Protein AF-A0A0B1S7X7-F1 (afdb_monomer_lite)

Foldseek 3Di:
DQDPAAEDAPALPADDLVRLLVVLQVQLPDPRRPAHAYECANHADVPNLVSLLVRLLSHAYQYYAHHHNLCALSLQSNLVSLLNRQNHAAYHPAHNNHVVLVPDPDPVSVVSLLVSLVSNLSCQA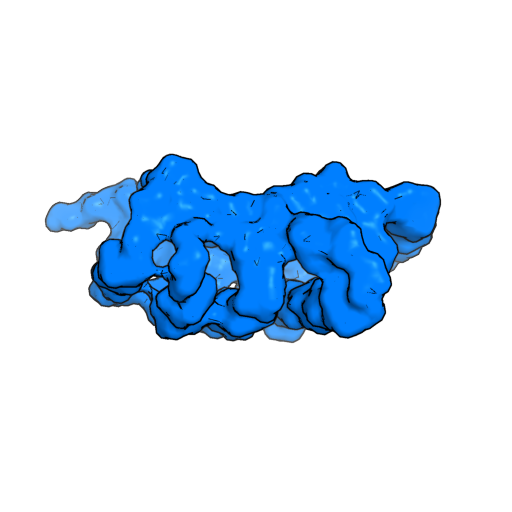DPHQHAHYEHERHLQAPSCLVVLQCLLRRDRHNYYHHHNNNPPPVVVVSNVVSVVSPD

Radius of gyration: 16.45 Å; chains: 1; bounding box: 55×32×44 Å

Secondary structure (DSSP, 8-state):
------EEE-TT--B-HHHHHHHHHHHHH-SSS-SEEEE-TT-B-TTHHHHHHHHHTT--EEEEE-TT---GGGHHHHHHHHTT-TT--EEE--GGGGHHHHH---HHHHHHHHHHHHHHHHTTSSS----EEE-TT---GGGGHHHHHHGGG-SS--EEE-TTS--HHHHHHHHHHHTTT--

Structure (mmCIF, N/CA/C/O backbone):
data_AF-A0A0B1S7X7-F1
#
_entry.id   AF-A0A0B1S7X7-F1
#
loop_
_atom_site.group_PDB
_atom_site.id
_atom_site.type_symbol
_atom_site.label_atom_id
_atom_site.label_alt_id
_atom_site.label_comp_id
_atom_site.label_asym_id
_atom_site.label_entity_id
_atom_site.label_seq_id
_atom_site.pdbx_PDB_ins_code
_atom_site.Cartn_x
_atom_site.Cartn_y
_atom_site.Cartn_z
_atom_site.occupancy
_atom_site.B_iso_or_equiv
_atom_site.auth_seq_id
_atom_site.auth_comp_id
_atom_site.auth_asym_id
_atom_site.auth_atom_id
_atom_site.pdbx_PDB_model_num
ATOM 1 N N . MET A 1 1 ? -32.849 6.728 -4.235 1.00 45.19 1 MET A N 1
ATOM 2 C CA . MET A 1 1 ? -32.485 5.307 -4.417 1.00 45.19 1 MET A CA 1
ATOM 3 C C . MET A 1 1 ? -31.090 5.124 -3.851 1.00 45.19 1 MET A C 1
ATOM 5 O O . MET A 1 1 ? -30.172 5.747 -4.366 1.00 45.19 1 MET A O 1
ATOM 9 N N . ALA A 1 2 ? -30.947 4.381 -2.753 1.00 51.34 2 ALA A N 1
ATOM 10 C CA . ALA A 1 2 ? -29.638 4.099 -2.174 1.00 51.34 2 ALA A CA 1
ATOM 11 C C . ALA A 1 2 ? -28.974 2.994 -3.001 1.00 51.34 2 ALA A C 1
ATOM 13 O O . ALA A 1 2 ? -29.519 1.899 -3.138 1.00 51.34 2 ALA A O 1
ATOM 14 N N . VAL A 1 3 ? -27.835 3.306 -3.606 1.00 62.00 3 VAL A N 1
ATOM 15 C CA . VAL A 1 3 ? -27.031 2.323 -4.327 1.00 62.00 3 VAL A CA 1
ATOM 16 C C . VAL A 1 3 ? -26.312 1.491 -3.263 1.00 62.00 3 VAL A C 1
ATOM 18 O O . VAL A 1 3 ? -25.427 2.004 -2.591 1.00 62.00 3 VAL A O 1
ATOM 21 N N . ASN A 1 4 ? -26.700 0.225 -3.078 1.00 71.06 4 ASN A N 1
ATOM 22 C CA . ASN A 1 4 ? -26.112 -0.681 -2.075 1.00 71.06 4 ASN A CA 1
ATOM 23 C C . ASN A 1 4 ? -24.763 -1.276 -2.533 1.00 71.06 4 ASN A C 1
ATOM 25 O O . ASN A 1 4 ? -24.462 -2.447 -2.307 1.00 71.06 4 ASN A O 1
ATOM 29 N N . LEU A 1 5 ? -23.982 -0.492 -3.273 1.00 75.94 5 LEU A N 1
ATOM 30 C CA . LEU A 1 5 ? -22.708 -0.919 -3.831 1.00 75.94 5 LEU A CA 1
ATOM 31 C C . LEU A 1 5 ? -21.647 -0.810 -2.733 1.00 75.94 5 LEU A C 1
ATOM 33 O O . LEU A 1 5 ? -21.226 0.282 -2.364 1.00 75.94 5 LEU A O 1
ATOM 37 N N . SER A 1 6 ? -21.237 -1.953 -2.198 1.00 84.88 6 SER A N 1
ATOM 38 C CA . SER A 1 6 ? -20.251 -2.038 -1.118 1.00 84.88 6 SER A CA 1
ATOM 39 C C . SER A 1 6 ? -18.854 -2.399 -1.614 1.00 84.88 6 SER A C 1
ATOM 41 O O . SER A 1 6 ? -17.885 -2.171 -0.898 1.00 84.88 6 SER A O 1
ATOM 43 N N . HIS A 1 7 ? -18.727 -2.942 -2.825 1.00 89.50 7 HIS A N 1
ATOM 44 C CA . HIS A 1 7 ? -17.465 -3.424 -3.372 1.00 89.50 7 HIS A CA 1
ATOM 45 C C . HIS A 1 7 ? -17.288 -2.977 -4.822 1.00 89.50 7 HIS A C 1
ATOM 47 O O . HIS A 1 7 ? -18.187 -3.144 -5.646 1.00 89.50 7 HIS A O 1
ATOM 53 N N . ILE A 1 8 ? -16.122 -2.408 -5.116 1.00 91.19 8 ILE A N 1
ATOM 54 C CA . ILE A 1 8 ? -15.727 -1.930 -6.436 1.00 91.19 8 ILE A CA 1
ATOM 55 C C . ILE A 1 8 ? -14.343 -2.501 -6.722 1.00 91.19 8 ILE A C 1
ATOM 57 O O . ILE A 1 8 ? -13.388 -2.167 -6.021 1.00 91.19 8 ILE A O 1
ATOM 61 N N . SER A 1 9 ? -14.235 -3.347 -7.743 1.00 92.25 9 SER A N 1
ATOM 62 C CA . SER A 1 9 ? -12.957 -3.910 -8.173 1.00 92.25 9 SER A CA 1
ATOM 63 C C . SER A 1 9 ? -12.654 -3.511 -9.609 1.00 92.25 9 SER A C 1
ATOM 65 O O . SER A 1 9 ? -13.477 -3.681 -10.507 1.00 92.25 9 SER A O 1
ATOM 67 N N . PHE A 1 10 ? -11.452 -2.983 -9.790 1.00 91.75 10 PHE A N 1
ATOM 68 C CA . PHE A 1 10 ? -10.784 -2.742 -11.060 1.00 91.75 10 PHE A CA 1
ATOM 69 C C . PHE A 1 10 ? -9.571 -3.664 -11.210 1.00 91.75 10 PHE A C 1
ATOM 71 O O . PHE A 1 10 ? -8.714 -3.390 -12.041 1.00 91.75 10 PHE A O 1
ATOM 78 N N . ALA A 1 11 ? -9.462 -4.731 -10.411 1.00 90.88 11 ALA A N 1
ATOM 79 C CA . ALA A 1 11 ? -8.283 -5.588 -10.412 1.00 90.88 11 ALA A CA 1
ATOM 80 C C . ALA A 1 11 ? -7.902 -6.041 -11.831 1.00 90.88 11 ALA A C 1
ATOM 82 O O . ALA A 1 11 ? -8.759 -6.436 -12.625 1.00 90.88 11 ALA A O 1
ATOM 83 N N . ASN A 1 12 ? -6.610 -5.965 -12.147 1.00 90.12 12 ASN A N 1
ATOM 84 C CA . ASN A 1 12 ? -6.022 -6.291 -13.448 1.00 90.12 12 ASN A CA 1
ATOM 85 C C . ASN A 1 12 ? -6.591 -5.483 -14.629 1.00 90.12 12 ASN A C 1
ATOM 87 O O . ASN A 1 12 ? -6.485 -5.903 -15.782 1.00 90.12 12 ASN A O 1
ATOM 91 N N . THR A 1 13 ? -7.189 -4.321 -14.358 1.00 91.81 13 THR A N 1
ATOM 92 C CA . THR A 1 13 ? -7.623 -3.370 -15.383 1.00 91.81 13 THR A CA 1
ATOM 93 C C . THR A 1 13 ? -6.612 -2.236 -15.459 1.00 91.81 13 THR A C 1
ATOM 95 O O . THR A 1 13 ? -6.515 -1.431 -14.537 1.00 91.81 13 THR A O 1
ATOM 98 N N . LEU A 1 14 ? -5.863 -2.156 -16.559 1.00 88.50 14 LEU A N 1
ATOM 99 C CA . LEU A 1 14 ? -4.920 -1.060 -16.778 1.00 88.50 14 LEU A CA 1
ATOM 100 C C . LEU A 1 14 ? -5.688 0.254 -16.917 1.00 88.50 14 LEU A C 1
ATOM 102 O O . LEU A 1 14 ? -6.508 0.418 -17.825 1.00 88.50 14 LEU A O 1
ATOM 106 N N . LEU A 1 15 ? -5.436 1.174 -15.991 1.00 86.38 15 LEU A N 1
ATOM 107 C CA . LEU A 1 15 ? -6.059 2.487 -15.974 1.00 86.38 15 LEU A CA 1
ATOM 108 C C . LEU A 1 15 ? -4.993 3.544 -16.273 1.00 86.38 15 LEU A C 1
ATOM 110 O O . LEU A 1 15 ? -4.072 3.717 -15.474 1.00 86.38 15 LEU A O 1
ATOM 114 N N . PRO A 1 16 ? -5.135 4.300 -17.376 1.00 89.88 16 PRO A N 1
ATOM 115 C CA . PRO A 1 16 ? -4.336 5.490 -17.613 1.00 89.88 16 PRO A CA 1
ATOM 116 C C . PRO A 1 16 ? -4.426 6.465 -16.426 1.00 89.88 16 PRO A C 1
ATOM 118 O O . PRO A 1 16 ? -5.496 6.568 -15.809 1.00 89.88 16 PRO A O 1
ATOM 121 N N . PRO A 1 17 ? -3.369 7.251 -16.144 1.00 89.69 17 PRO A N 1
ATOM 122 C CA . PRO A 1 17 ? -3.329 8.173 -15.006 1.00 89.69 17 PRO A CA 1
ATOM 123 C C . PRO A 1 17 ? -4.536 9.117 -14.926 1.00 89.69 17 PRO A C 1
ATOM 125 O O . PRO A 1 17 ? -5.077 9.342 -13.843 1.00 89.69 17 PRO A O 1
ATOM 128 N N . ASP A 1 18 ? -5.006 9.628 -16.067 1.00 90.75 18 ASP A N 1
ATOM 129 C CA . ASP A 1 18 ? -6.158 10.534 -16.129 1.00 90.75 18 ASP A CA 1
ATOM 130 C C . ASP A 1 18 ? -7.470 9.849 -15.726 1.00 90.75 18 ASP A C 1
ATOM 132 O O . ASP A 1 18 ? -8.274 10.425 -14.988 1.00 90.75 18 ASP A O 1
ATOM 136 N N . LEU A 1 19 ? -7.676 8.601 -16.163 1.00 91.25 19 LEU A N 1
ATOM 137 C CA . LEU A 1 19 ? -8.863 7.819 -15.814 1.00 91.25 19 LEU A CA 1
ATOM 138 C C . LEU A 1 19 ? -8.824 7.379 -14.354 1.00 91.25 19 LEU A C 1
ATOM 140 O O . LEU A 1 19 ? -9.833 7.498 -13.661 1.00 91.25 19 LEU A O 1
ATOM 144 N N . MET A 1 20 ? -7.660 6.948 -13.861 1.00 91.12 20 MET A N 1
ATOM 145 C CA . MET A 1 20 ? -7.474 6.644 -12.445 1.00 91.12 20 MET A CA 1
ATOM 146 C C . MET A 1 20 ? -7.761 7.881 -11.586 1.00 91.12 20 MET A C 1
ATOM 148 O O . MET A 1 20 ? -8.513 7.796 -10.618 1.00 91.12 20 MET A O 1
ATOM 152 N N . LYS A 1 21 ? -7.247 9.054 -11.970 1.00 92.44 21 LYS A N 1
ATOM 153 C CA . LYS A 1 21 ? -7.515 10.315 -11.271 1.00 92.44 21 LYS A CA 1
ATOM 154 C C . LYS A 1 21 ? -9.006 10.641 -11.250 1.00 92.44 21 LYS A C 1
ATOM 156 O O . LYS A 1 21 ? -9.557 10.903 -10.183 1.00 92.44 21 LYS A O 1
ATOM 161 N N . ALA A 1 22 ? -9.667 10.611 -12.408 1.00 92.50 22 ALA A N 1
ATOM 162 C CA . ALA A 1 22 ? -11.095 10.900 -12.516 1.00 92.50 22 ALA A CA 1
ATOM 163 C C . ALA A 1 22 ? -11.940 9.927 -11.677 1.00 92.50 22 ALA A C 1
ATOM 165 O O . ALA A 1 22 ? -12.851 10.352 -10.967 1.00 92.50 22 ALA A O 1
ATOM 166 N N . 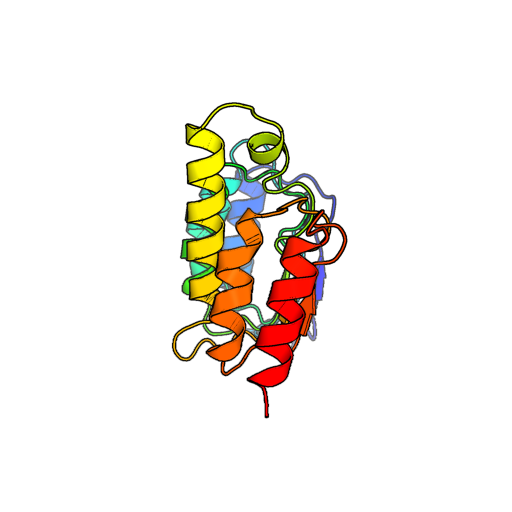MET A 1 23 ? -11.595 8.638 -11.702 1.00 92.00 23 MET A N 1
ATOM 167 C CA . MET A 1 23 ? -12.237 7.595 -10.905 1.00 92.00 23 MET A CA 1
ATOM 168 C C . MET A 1 23 ? -12.073 7.847 -9.403 1.00 92.00 23 MET A C 1
ATOM 170 O O . MET A 1 23 ? -13.065 7.877 -8.678 1.00 92.00 23 MET A O 1
ATOM 174 N N . LEU A 1 24 ? -10.843 8.062 -8.929 1.00 91.69 24 LEU A N 1
ATOM 175 C CA . LEU A 1 24 ? -10.552 8.289 -7.511 1.00 91.69 24 LEU A CA 1
ATOM 176 C C . LEU A 1 24 ? -11.239 9.561 -6.993 1.00 91.69 24 LEU A C 1
ATOM 178 O O . LEU A 1 24 ? -11.834 9.539 -5.917 1.00 91.69 24 LEU A O 1
ATOM 182 N N . LEU A 1 25 ? -11.232 10.643 -7.779 1.00 92.25 25 LEU A N 1
ATOM 183 C CA . LEU A 1 25 ? -11.946 11.878 -7.446 1.00 92.25 25 LEU A CA 1
ATOM 184 C C . LEU A 1 25 ? -13.466 11.669 -7.413 1.00 92.25 25 LEU A C 1
ATOM 186 O O . LEU A 1 25 ? -14.123 12.111 -6.472 1.00 92.25 25 LEU A O 1
ATOM 190 N N . GLY A 1 26 ? -14.026 10.944 -8.385 1.00 90.38 26 GLY A N 1
ATOM 191 C CA . GLY A 1 26 ? -15.449 10.604 -8.408 1.00 90.38 26 GLY A CA 1
ATOM 192 C C . GLY A 1 26 ? -15.878 9.780 -7.189 1.00 90.38 26 GLY A C 1
ATOM 193 O O . GLY A 1 26 ? -16.914 10.058 -6.582 1.00 90.38 26 GLY A O 1
ATOM 194 N N . LEU A 1 27 ? -15.053 8.812 -6.776 1.00 89.12 27 LEU A N 1
ATOM 195 C CA . LEU A 1 27 ? -15.267 8.019 -5.562 1.00 89.12 27 LEU A CA 1
ATOM 196 C C . LEU A 1 27 ? -15.136 8.865 -4.286 1.00 89.12 27 LEU A C 1
ATOM 198 O O . LEU A 1 27 ? -15.935 8.709 -3.361 1.00 89.12 27 LEU A O 1
ATOM 202 N N . ALA A 1 28 ? -14.175 9.791 -4.235 1.00 88.31 28 ALA A N 1
ATOM 203 C CA . ALA A 1 28 ? -13.990 10.702 -3.106 1.00 88.31 28 ALA A CA 1
ATOM 204 C C . ALA A 1 28 ? -15.201 11.634 -2.908 1.00 88.31 28 ALA A C 1
ATOM 206 O O . ALA A 1 28 ? -15.674 11.807 -1.776 1.00 88.31 28 ALA A O 1
ATOM 207 N N . SER A 1 29 ? -15.748 12.175 -4.004 1.00 86.69 29 SER A N 1
ATOM 208 C CA . SER A 1 29 ? -16.942 13.033 -4.006 1.00 86.69 29 SER A CA 1
ATOM 209 C C . SER A 1 29 ? -18.244 12.282 -3.711 1.00 86.69 29 SER A C 1
ATOM 211 O O . SER A 1 29 ? -19.258 12.912 -3.408 1.00 86.69 29 SER A O 1
ATOM 213 N N . ASN A 1 30 ? -18.245 10.947 -3.757 1.00 81.81 30 ASN A N 1
ATOM 214 C CA . ASN A 1 30 ? -19.451 10.168 -3.521 1.00 81.81 30 ASN A CA 1
ATOM 215 C C . ASN A 1 30 ? -19.790 10.094 -2.020 1.00 81.81 30 ASN A C 1
ATOM 217 O O . ASN A 1 30 ? -19.077 9.477 -1.230 1.00 81.81 30 ASN A O 1
ATOM 221 N N . GLN A 1 31 ? -20.895 10.723 -1.615 1.00 75.50 31 GLN A N 1
ATOM 222 C CA . GLN A 1 31 ? -21.370 10.699 -0.224 1.00 75.50 31 GLN A CA 1
ATOM 223 C C . GLN A 1 31 ? -22.227 9.469 0.111 1.00 75.50 31 GLN A C 1
ATOM 225 O O . GLN A 1 31 ? -22.442 9.185 1.283 1.00 75.50 31 GLN A O 1
ATOM 230 N N . GLN A 1 32 ? -22.714 8.742 -0.898 1.00 76.25 32 GLN A N 1
ATOM 231 C CA . GLN A 1 32 ? -23.671 7.642 -0.730 1.00 76.25 32 GLN A CA 1
ATOM 232 C C . GLN A 1 32 ? -22.990 6.273 -0.597 1.00 76.25 32 GLN A C 1
ATOM 234 O O . GLN A 1 32 ? -23.577 5.355 -0.040 1.00 76.25 32 GLN A O 1
ATOM 239 N N . LEU A 1 33 ? -21.760 6.129 -1.100 1.00 72.62 33 LEU A N 1
ATOM 240 C CA . LEU A 1 33 ? -21.035 4.852 -1.146 1.00 72.62 33 LEU A CA 1
ATOM 241 C C . LEU A 1 33 ? -20.136 4.593 0.071 1.00 72.62 33 LEU A C 1
ATOM 243 O O . LEU A 1 33 ? -19.327 3.677 0.042 1.00 72.62 33 LEU A O 1
ATOM 247 N N . LYS A 1 34 ? -20.214 5.388 1.142 1.00 73.62 34 LYS A N 1
ATOM 248 C CA . LYS A 1 34 ? -19.262 5.298 2.260 1.00 73.62 34 LYS A CA 1
ATOM 249 C C . LYS A 1 34 ? -19.835 4.478 3.429 1.00 73.62 34 LYS A C 1
ATOM 251 O O . LYS A 1 34 ? -20.932 4.799 3.879 1.00 73.62 34 LYS A O 1
ATOM 256 N N . PRO A 1 35 ? -19.088 3.506 3.992 1.00 73.81 35 PRO A N 1
ATOM 257 C CA . PRO A 1 35 ? -17.760 3.036 3.587 1.00 73.81 35 PRO A CA 1
ATOM 258 C C . PRO A 1 35 ? -17.822 1.835 2.612 1.00 73.81 35 PRO A C 1
ATOM 260 O O . PRO A 1 35 ? -18.601 0.908 2.811 1.00 73.81 35 PRO A O 1
ATOM 263 N N . PHE A 1 36 ? -16.957 1.826 1.591 1.00 89.88 36 PHE A N 1
ATOM 264 C CA . PHE A 1 36 ? -16.881 0.775 0.561 1.00 89.88 36 PHE A CA 1
ATOM 265 C C . PHE A 1 36 ? -15.518 0.074 0.532 1.00 89.88 36 PHE A C 1
ATOM 267 O O . PHE A 1 36 ? -14.545 0.529 1.140 1.00 89.88 36 PHE A O 1
ATOM 274 N N . HIS A 1 37 ? -15.454 -1.033 -0.198 1.00 92.25 37 HIS A N 1
ATOM 275 C CA . HIS A 1 37 ? -14.247 -1.771 -0.532 1.00 92.25 37 HIS A CA 1
ATOM 276 C C . HIS A 1 37 ? -13.794 -1.383 -1.943 1.00 92.25 37 HIS A C 1
ATOM 278 O O . HIS A 1 37 ? -14.583 -1.473 -2.885 1.00 92.25 37 HIS A O 1
ATOM 284 N N . LEU A 1 38 ? -12.537 -0.963 -2.081 1.00 93.88 38 LEU A N 1
ATOM 285 C CA . LEU A 1 38 ? -11.914 -0.620 -3.354 1.00 93.88 38 LEU A CA 1
ATOM 286 C C . LEU A 1 38 ? -10.759 -1.574 -3.641 1.00 93.88 38 LEU A C 1
ATOM 288 O O . LEU A 1 38 ? -9.838 -1.710 -2.840 1.00 93.88 38 LEU A O 1
ATOM 292 N N . ASP A 1 39 ? -10.789 -2.208 -4.798 1.00 94.69 39 ASP A N 1
ATOM 293 C CA . ASP A 1 39 ? -9.705 -3.049 -5.278 1.00 94.69 39 ASP A CA 1
ATOM 294 C C . ASP A 1 39 ? -9.161 -2.474 -6.585 1.00 94.69 39 ASP A C 1
ATOM 296 O O . ASP A 1 39 ? -9.861 -2.405 -7.591 1.00 94.69 39 ASP A O 1
ATOM 300 N N . ILE A 1 40 ? -7.917 -2.010 -6.538 1.00 93.94 40 ILE A N 1
ATOM 301 C CA . ILE A 1 40 ? -7.173 -1.441 -7.665 1.00 93.94 40 ILE A CA 1
ATOM 302 C C . ILE A 1 40 ? -5.841 -2.182 -7.822 1.00 93.94 40 ILE A C 1
ATOM 304 O O . ILE A 1 40 ? -4.804 -1.585 -8.121 1.00 93.94 40 ILE A O 1
ATOM 308 N N . SER A 1 41 ? -5.865 -3.499 -7.610 1.00 93.88 41 SER A N 1
ATOM 309 C CA . SER A 1 41 ? -4.696 -4.368 -7.763 1.00 93.88 41 SER A CA 1
ATOM 310 C C . SER A 1 41 ? -4.286 -4.508 -9.231 1.00 93.88 41 SER A C 1
ATOM 312 O O . SER A 1 41 ? -5.142 -4.746 -10.077 1.00 93.88 41 SER A O 1
ATOM 314 N N . GLY A 1 42 ? -3.001 -4.384 -9.563 1.00 90.75 42 GLY A N 1
ATOM 315 C CA . GLY A 1 42 ? -2.521 -4.554 -10.942 1.00 90.75 42 GLY A CA 1
ATOM 316 C C . GLY A 1 42 ? -3.113 -3.554 -11.943 1.00 90.75 42 GLY A C 1
ATOM 317 O O . GLY A 1 42 ? -3.303 -3.894 -13.109 1.00 90.75 42 GLY A O 1
ATOM 318 N N . THR A 1 43 ? -3.459 -2.346 -11.487 1.00 88.31 43 THR A N 1
ATOM 319 C CA . THR A 1 43 ? -4.111 -1.308 -12.312 1.00 88.31 43 THR A CA 1
ATOM 320 C C . THR A 1 43 ? -3.187 -0.162 -12.706 1.00 88.31 43 THR A C 1
ATOM 322 O O . THR A 1 43 ? -3.447 0.543 -13.680 1.00 88.31 43 THR A O 1
ATOM 325 N N . CYS A 1 44 ? -2.119 0.035 -11.935 1.00 84.56 44 CYS A N 1
ATOM 326 C CA . CYS A 1 44 ? -1.218 1.176 -12.001 1.00 84.56 44 CYS A CA 1
ATOM 327 C C . CYS A 1 44 ? -0.217 1.032 -13.161 1.00 84.56 44 CYS A C 1
ATOM 329 O O . CYS A 1 44 ? 0.647 0.155 -13.147 1.00 84.56 44 CYS A O 1
ATOM 331 N N . GLU A 1 45 ? -0.286 1.927 -14.149 1.00 81.38 45 GLU A N 1
ATOM 332 C CA . GLU A 1 45 ? 0.771 2.081 -15.157 1.00 81.38 45 GLU A CA 1
ATOM 333 C C . GLU A 1 45 ? 1.959 2.901 -14.614 1.00 81.38 45 GLU A C 1
ATOM 335 O O . GLU A 1 45 ? 1.882 3.538 -13.557 1.00 81.38 45 GLU A O 1
ATOM 340 N N . LYS A 1 46 ? 3.073 2.945 -15.363 1.00 69.25 46 LYS A N 1
ATOM 341 C CA . LYS A 1 46 ? 4.189 3.865 -15.072 1.00 69.25 46 LYS A CA 1
ATOM 342 C C . LYS A 1 46 ? 3.615 5.281 -14.974 1.00 69.25 46 LYS A C 1
ATOM 344 O O . LYS A 1 46 ? 3.031 5.734 -15.948 1.00 69.25 46 LYS A O 1
ATOM 349 N N . THR A 1 47 ? 3.805 5.959 -13.836 1.00 75.38 47 THR A N 1
ATOM 350 C CA . THR A 1 47 ? 3.269 7.292 -13.440 1.00 75.38 47 THR A CA 1
ATOM 351 C C . THR A 1 47 ? 1.955 7.335 -12.652 1.00 75.38 47 THR A C 1
ATOM 353 O O . THR A 1 47 ? 1.646 8.382 -12.089 1.00 75.38 47 THR A O 1
ATOM 356 N N . CYS A 1 48 ? 1.217 6.234 -12.495 1.00 84.50 48 CYS A N 1
ATOM 357 C CA . CYS A 1 48 ? -0.024 6.253 -11.707 1.00 84.50 48 CYS A CA 1
ATOM 358 C C . CYS A 1 48 ? 0.213 6.417 -10.186 1.00 84.50 48 CYS A C 1
ATOM 360 O O . CYS A 1 48 ? -0.677 6.878 -9.473 1.00 84.50 48 CYS A O 1
ATOM 362 N N . SER A 1 49 ? 1.420 6.140 -9.680 1.00 87.44 49 SER A N 1
ATOM 363 C CA . SER A 1 49 ? 1.759 6.277 -8.254 1.00 87.44 49 SER A CA 1
ATOM 364 C C . SER A 1 49 ? 1.562 7.694 -7.701 1.00 87.44 49 SER A C 1
ATOM 366 O O . SER A 1 49 ? 1.065 7.850 -6.589 1.00 87.44 49 SER A O 1
ATOM 368 N N . SER A 1 50 ? 1.885 8.732 -8.481 1.00 89.69 50 SER A N 1
ATOM 369 C CA . SER A 1 50 ? 1.700 10.131 -8.059 1.00 89.69 5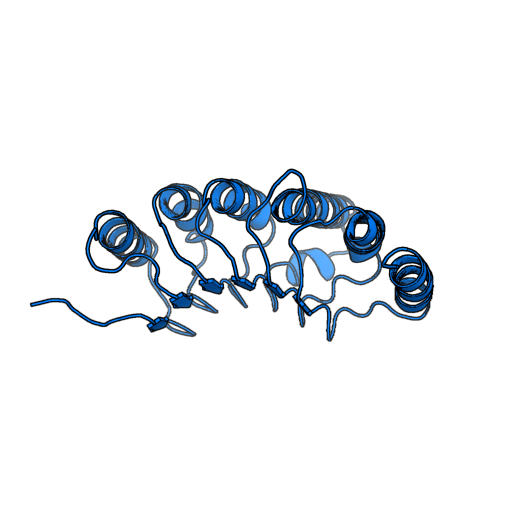0 SER A CA 1
ATOM 370 C C . SER A 1 50 ? 0.221 10.522 -8.001 1.00 89.69 50 SER A C 1
ATOM 372 O O . SER A 1 50 ? -0.198 11.296 -7.141 1.00 89.69 50 SER A O 1
ATOM 374 N N . VAL A 1 51 ? -0.598 9.943 -8.886 1.00 92.44 51 VAL A N 1
ATOM 375 C CA . VAL A 1 51 ? -2.057 10.094 -8.858 1.00 92.44 51 VAL A CA 1
ATOM 376 C C . VAL A 1 51 ? -2.635 9.426 -7.615 1.00 92.44 51 VAL A C 1
ATOM 378 O O . VAL A 1 51 ? -3.488 10.022 -6.955 1.00 92.44 51 VAL A O 1
ATOM 381 N N . LEU A 1 52 ? -2.154 8.226 -7.271 1.00 91.81 52 LEU A N 1
ATOM 382 C CA . LEU A 1 52 ? -2.538 7.524 -6.048 1.00 91.81 52 LEU A CA 1
ATOM 383 C C . LEU A 1 52 ? -2.195 8.355 -4.809 1.00 91.81 52 LEU A C 1
ATOM 385 O O . LEU A 1 52 ? -3.079 8.611 -3.996 1.00 91.81 52 LEU A O 1
ATOM 389 N N . GLU A 1 53 ? -0.960 8.842 -4.694 1.00 92.19 53 GLU A N 1
ATOM 390 C CA . GLU A 1 53 ? -0.541 9.709 -3.587 1.00 92.19 53 GLU A CA 1
ATOM 391 C C . GLU A 1 53 ? -1.437 10.953 -3.456 1.00 92.19 53 GLU A C 1
ATOM 393 O O . GLU A 1 53 ? -1.922 11.265 -2.367 1.00 92.19 53 GLU A O 1
ATOM 398 N N . ALA A 1 54 ? -1.730 11.631 -4.569 1.00 91.19 54 ALA A N 1
ATOM 399 C CA . ALA A 1 54 ? -2.533 12.850 -4.551 1.00 91.19 54 ALA A CA 1
ATOM 400 C C . ALA A 1 54 ? -4.020 12.604 -4.238 1.00 91.19 54 ALA A C 1
ATOM 402 O O . ALA A 1 54 ? -4.651 13.422 -3.568 1.00 91.19 54 ALA A O 1
ATOM 403 N N . CYS A 1 55 ? -4.603 11.508 -4.734 1.00 91.44 55 CYS A N 1
ATOM 404 C CA . CYS A 1 55 ? -6.056 11.312 -4.717 1.00 91.44 55 CYS A CA 1
ATOM 405 C C . CYS A 1 55 ? -6.549 10.390 -3.592 1.00 91.44 55 CYS A C 1
ATOM 407 O O . CYS A 1 55 ? -7.701 10.522 -3.175 1.00 91.44 55 CYS A O 1
ATOM 409 N N . LEU A 1 56 ? -5.716 9.473 -3.079 1.00 90.00 56 LEU A N 1
ATOM 410 C CA . LEU A 1 56 ? -6.132 8.511 -2.048 1.00 90.00 56 LEU A CA 1
ATOM 411 C C . LEU A 1 56 ? -6.536 9.187 -0.733 1.00 90.00 56 LEU A C 1
ATOM 413 O O . LEU A 1 56 ? -7.455 8.713 -0.072 1.00 90.00 56 LEU A O 1
ATOM 417 N N . THR A 1 57 ? -5.920 10.319 -0.387 1.00 86.88 57 THR A N 1
ATOM 418 C CA . THR A 1 57 ? -6.232 11.084 0.836 1.00 86.88 57 THR A CA 1
ATOM 419 C C . THR A 1 57 ? -7.702 11.516 0.927 1.00 86.88 57 THR A C 1
ATOM 421 O O . THR A 1 57 ? -8.248 11.632 2.024 1.00 86.88 57 THR A O 1
ATOM 424 N N . GLY A 1 58 ? -8.365 11.737 -0.214 1.00 85.06 58 GLY A N 1
ATOM 425 C CA . GLY A 1 58 ? -9.773 12.136 -0.281 1.00 85.06 58 GLY A CA 1
ATOM 426 C C . GLY A 1 58 ? -10.765 10.971 -0.208 1.00 85.06 58 GLY A C 1
ATOM 427 O O . GLY A 1 58 ? -11.963 11.185 0.006 1.00 85.06 58 GLY A O 1
ATOM 428 N N . ILE A 1 59 ? -10.296 9.735 -0.381 1.00 88.75 59 ILE A N 1
ATOM 429 C CA . ILE A 1 59 ? -11.152 8.551 -0.413 1.00 88.75 59 ILE A CA 1
ATOM 430 C C . ILE A 1 59 ? -11.392 8.051 1.006 1.00 88.75 59 ILE A C 1
ATOM 432 O O . ILE A 1 59 ? -10.481 7.952 1.816 1.00 88.75 59 ILE A O 1
ATOM 436 N N . GLN A 1 60 ? -12.643 7.703 1.303 1.00 87.75 60 GLN A N 1
ATOM 437 C CA . GLN A 1 60 ? -13.044 7.135 2.590 1.00 87.75 60 GLN A CA 1
ATOM 438 C C . GLN A 1 60 ? -13.547 5.707 2.370 1.00 87.75 60 GLN A C 1
ATOM 440 O O . GLN A 1 60 ? -14.752 5.469 2.256 1.00 87.75 60 GLN A O 1
ATOM 445 N N . CYS A 1 61 ? -12.608 4.774 2.228 1.00 90.88 61 CYS A N 1
ATOM 446 C CA . CYS A 1 61 ? -12.882 3.356 2.017 1.00 90.88 61 CYS A CA 1
ATOM 447 C C . CYS A 1 61 ? -12.594 2.550 3.293 1.00 90.88 61 CYS A C 1
ATOM 449 O O . CYS A 1 61 ? -11.689 2.876 4.057 1.00 90.88 61 CYS A O 1
ATOM 451 N N . ARG A 1 62 ? -13.365 1.478 3.519 1.00 92.81 62 ARG A N 1
ATOM 452 C CA . ARG A 1 62 ? -13.121 0.502 4.599 1.00 92.81 62 ARG A CA 1
ATOM 453 C C . ARG A 1 62 ? -11.950 -0.407 4.250 1.00 92.81 62 ARG A C 1
ATOM 455 O O . ARG A 1 62 ? -11.198 -0.817 5.128 1.00 92.81 62 ARG A O 1
ATOM 462 N N . SER A 1 63 ? -11.832 -0.758 2.975 1.00 95.06 63 SER A N 1
ATOM 463 C CA . SER A 1 63 ? -10.850 -1.711 2.477 1.00 95.06 63 SER A CA 1
ATOM 464 C C . SER A 1 63 ? -1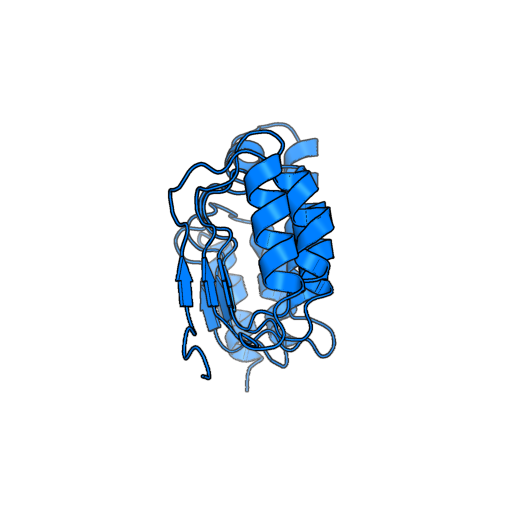0.243 -1.200 1.190 1.00 95.06 63 SER A C 1
ATOM 466 O O . SER A 1 63 ? -10.987 -0.766 0.310 1.00 95.06 63 SER A O 1
ATOM 468 N N . LEU A 1 64 ? -8.928 -1.332 1.064 1.00 95.81 64 LEU A N 1
ATOM 469 C CA . LEU A 1 64 ? -8.197 -0.964 -0.136 1.00 95.81 64 LEU A CA 1
ATOM 470 C C . LEU A 1 64 ? -7.181 -2.040 -0.502 1.00 95.81 64 LEU A C 1
ATOM 472 O O . LEU A 1 64 ? -6.366 -2.421 0.337 1.00 95.81 64 LEU A O 1
ATOM 476 N N . SER A 1 65 ? -7.212 -2.493 -1.754 1.00 96.00 65 SER A N 1
ATOM 477 C CA . SER A 1 65 ? -6.152 -3.326 -2.319 1.00 96.00 65 SER A CA 1
ATOM 478 C C . SER A 1 65 ? -5.372 -2.577 -3.387 1.00 96.00 65 SER A C 1
ATOM 480 O O . SER A 1 65 ? -5.945 -2.082 -4.355 1.00 96.00 65 SER A O 1
ATOM 482 N N . LEU A 1 66 ? -4.058 -2.516 -3.190 1.00 95.06 66 LEU A N 1
ATOM 483 C CA . LEU A 1 66 ? -3.054 -1.945 -4.082 1.00 95.06 66 LEU A CA 1
ATOM 484 C C . LEU A 1 66 ? -2.013 -3.004 -4.485 1.00 95.06 66 LEU A C 1
ATOM 486 O O . LEU A 1 66 ? -0.884 -2.654 -4.837 1.00 95.06 66 LEU A O 1
ATOM 490 N N . ARG A 1 67 ? -2.363 -4.293 -4.401 1.00 94.62 67 ARG A N 1
ATOM 491 C CA . ARG A 1 67 ? -1.481 -5.406 -4.771 1.00 94.62 67 ARG A CA 1
ATOM 492 C C . ARG A 1 67 ? -0.981 -5.253 -6.219 1.00 94.62 67 ARG A C 1
ATOM 494 O O . ARG A 1 67 ? -1.701 -4.764 -7.081 1.00 94.62 67 ARG A O 1
ATOM 501 N N . ASP A 1 68 ? 0.251 -5.685 -6.485 1.00 92.31 68 ASP A N 1
ATOM 502 C CA . ASP A 1 68 ? 0.814 -5.801 -7.846 1.00 92.31 68 ASP A CA 1
ATOM 503 C C . ASP A 1 68 ? 0.801 -4.507 -8.691 1.00 92.31 68 ASP A C 1
ATOM 505 O O . ASP A 1 68 ? 0.699 -4.554 -9.911 1.00 92.31 68 ASP A O 1
ATOM 509 N N . ASN A 1 69 ? 0.943 -3.336 -8.063 1.00 92.75 69 ASN A N 1
ATOM 510 C CA . ASN A 1 69 ? 0.975 -2.041 -8.759 1.00 92.75 69 ASN A CA 1
ATOM 511 C C . ASN A 1 69 ? 2.389 -1.524 -9.071 1.00 92.75 69 ASN A C 1
ATOM 513 O O . ASN A 1 69 ? 2.535 -0.406 -9.559 1.00 92.75 69 ASN A O 1
ATOM 517 N N . ASN A 1 70 ? 3.435 -2.308 -8.785 1.00 91.12 70 ASN A N 1
ATOM 518 C CA . ASN A 1 70 ? 4.832 -1.971 -9.093 1.00 91.12 70 ASN A CA 1
ATOM 519 C C . ASN A 1 70 ? 5.248 -0.555 -8.627 1.00 91.12 70 ASN A C 1
ATOM 521 O O . ASN A 1 70 ? 5.952 0.161 -9.335 1.00 91.12 70 ASN A O 1
ATOM 525 N N . LEU A 1 71 ? 4.806 -0.148 -7.431 1.00 91.31 71 LEU A N 1
ATOM 526 C CA . LEU A 1 71 ? 4.993 1.216 -6.914 1.00 91.31 71 LEU A CA 1
ATOM 527 C C . LEU A 1 71 ? 6.462 1.596 -6.657 1.00 91.31 71 LEU A C 1
ATOM 529 O O . LEU A 1 71 ? 6.819 2.769 -6.739 1.00 91.31 71 LEU A O 1
ATOM 533 N N . GLU A 1 72 ? 7.310 0.619 -6.338 1.00 90.69 72 GLU A N 1
ATOM 534 C CA . GLU A 1 72 ? 8.755 0.754 -6.145 1.00 90.69 72 GLU A CA 1
ATOM 535 C C . GLU A 1 72 ? 9.140 1.923 -5.217 1.00 90.69 72 GLU A C 1
ATOM 537 O O . GLU A 1 72 ? 8.878 1.863 -4.016 1.00 90.69 72 GLU A O 1
ATOM 542 N N . THR A 1 73 ? 9.806 2.963 -5.732 1.00 90.38 73 THR A N 1
ATOM 543 C CA . THR A 1 73 ? 10.258 4.120 -4.937 1.00 90.38 73 THR A CA 1
ATOM 544 C C . THR A 1 73 ? 9.112 5.028 -4.514 1.00 90.38 73 THR A C 1
ATOM 546 O O . THR A 1 73 ? 9.177 5.635 -3.447 1.00 90.38 73 THR A O 1
ATOM 549 N N . GLU A 1 74 ? 8.044 5.068 -5.307 1.00 90.88 74 GLU A N 1
ATOM 550 C CA . GLU A 1 74 ? 6.874 5.921 -5.087 1.00 90.88 74 GLU A CA 1
ATOM 551 C C . GLU A 1 74 ? 5.930 5.345 -4.025 1.00 90.88 74 GLU A C 1
ATOM 553 O O . GLU A 1 74 ? 5.004 6.014 -3.566 1.00 90.88 74 GLU A O 1
ATOM 558 N N . MET A 1 75 ? 6.170 4.105 -3.585 1.00 91.94 75 MET A N 1
ATOM 559 C CA . MET A 1 75 ? 5.358 3.461 -2.557 1.00 91.94 75 MET A CA 1
ATOM 560 C C . MET A 1 75 ? 5.334 4.259 -1.247 1.00 91.94 75 MET A C 1
ATOM 562 O O . MET A 1 75 ? 4.318 4.241 -0.559 1.00 91.94 75 MET A O 1
ATOM 566 N N . GLN A 1 76 ? 6.402 4.993 -0.910 1.00 92.00 76 GLN A N 1
ATOM 567 C CA . GLN A 1 76 ? 6.412 5.849 0.285 1.00 92.00 76 GLN A CA 1
ATOM 568 C C . GLN A 1 76 ? 5.344 6.940 0.216 1.00 92.00 76 GLN A C 1
ATOM 570 O O . GLN A 1 76 ? 4.599 7.111 1.176 1.00 92.00 76 GLN A O 1
ATOM 575 N N . GLY A 1 77 ? 5.235 7.646 -0.913 1.00 92.75 77 GLY A N 1
ATOM 576 C CA . GLY A 1 77 ? 4.219 8.684 -1.109 1.00 92.75 77 GLY A CA 1
ATOM 577 C C . GLY A 1 77 ? 2.806 8.123 -0.961 1.00 92.75 77 GLY A C 1
ATOM 578 O O . GLY A 1 77 ? 1.989 8.639 -0.199 1.00 92.75 77 GLY A O 1
ATOM 579 N N . VAL A 1 78 ? 2.554 6.971 -1.588 1.00 94.19 78 VAL A N 1
ATOM 580 C CA . VAL A 1 78 ? 1.272 6.260 -1.476 1.00 94.19 78 VAL A CA 1
ATOM 581 C C . VAL A 1 78 ? 0.972 5.861 -0.027 1.00 94.19 78 VAL A C 1
ATOM 583 O O . VAL A 1 78 ? -0.127 6.110 0.458 1.00 94.19 78 VAL A O 1
ATOM 586 N N . VAL A 1 79 ? 1.940 5.299 0.702 1.00 94.38 79 VAL A N 1
ATOM 587 C CA . VAL A 1 79 ? 1.783 4.933 2.121 1.00 94.38 79 VAL A CA 1
ATOM 588 C C . VAL A 1 79 ? 1.464 6.155 2.987 1.00 94.38 79 VAL A C 1
ATOM 590 O O . VAL A 1 79 ? 0.558 6.089 3.817 1.00 94.38 79 VAL A O 1
ATOM 593 N N . HIS A 1 80 ? 2.116 7.297 2.761 1.00 93.12 80 HIS A N 1
ATOM 594 C CA . HIS A 1 80 ? 1.774 8.536 3.466 1.00 93.12 80 HIS A CA 1
ATOM 595 C C . HIS A 1 80 ? 0.345 9.008 3.164 1.00 93.12 80 HIS A C 1
ATOM 597 O O . HIS A 1 80 ? -0.351 9.482 4.063 1.00 93.12 80 HIS A O 1
ATOM 603 N N . ALA A 1 81 ? -0.128 8.849 1.927 1.00 93.12 81 ALA A N 1
ATOM 604 C CA . ALA A 1 81 ? -1.509 9.161 1.578 1.00 93.12 81 ALA A CA 1
ATOM 605 C C . ALA A 1 81 ? -2.507 8.246 2.311 1.00 93.12 81 ALA A C 1
ATOM 607 O O . ALA A 1 81 ? -3.507 8.733 2.843 1.00 93.12 81 ALA A O 1
ATOM 608 N N . LEU A 1 82 ? -2.204 6.946 2.412 1.00 93.25 82 LEU A N 1
ATOM 609 C CA . LEU A 1 82 ? -3.023 5.955 3.124 1.00 93.25 82 LEU A CA 1
ATOM 610 C C . LEU A 1 82 ? -3.168 6.263 4.617 1.00 93.25 82 LEU A C 1
ATOM 612 O O . LEU A 1 82 ? -4.244 6.051 5.173 1.00 93.25 82 LEU A O 1
ATOM 616 N N . ALA A 1 83 ? -2.130 6.819 5.248 1.00 90.69 83 ALA A N 1
ATOM 617 C CA . ALA A 1 83 ? -2.161 7.210 6.659 1.00 90.69 83 ALA A CA 1
ATOM 618 C C . ALA A 1 83 ? -3.258 8.246 6.976 1.00 90.69 83 ALA A C 1
ATOM 620 O O . ALA A 1 83 ? -3.713 8.348 8.113 1.00 90.69 83 ALA A O 1
ATOM 621 N N . ASN A 1 84 ? -3.723 9.002 5.974 1.00 89.19 84 ASN A N 1
ATOM 622 C CA . ASN A 1 84 ? -4.781 9.998 6.146 1.00 89.19 84 ASN A CA 1
ATOM 623 C C . ASN A 1 84 ? -6.202 9.404 6.069 1.00 89.19 84 ASN A C 1
ATOM 625 O O . ASN A 1 84 ? -7.178 10.086 6.401 1.00 89.19 84 ASN A O 1
ATOM 629 N N . ILE A 1 85 ? -6.352 8.140 5.660 1.00 89.88 85 ILE A N 1
ATOM 630 C CA . ILE A 1 85 ? -7.657 7.494 5.488 1.00 89.88 85 ILE A CA 1
ATOM 631 C C . ILE A 1 85 ? -8.128 6.892 6.818 1.00 89.88 85 ILE A C 1
ATOM 633 O O . ILE A 1 85 ? -7.950 5.712 7.104 1.00 89.88 85 ILE A O 1
ATOM 637 N N . LYS A 1 86 ? -8.819 7.698 7.629 1.00 88.50 86 LYS A N 1
ATOM 638 C CA . LYS A 1 86 ? -9.316 7.300 8.967 1.00 88.50 86 LYS A CA 1
ATOM 639 C C . LYS A 1 86 ? -10.386 6.201 8.964 1.00 88.50 86 LYS A C 1
ATOM 641 O O . LYS A 1 86 ? -10.741 5.667 10.012 1.00 88.50 86 LYS A O 1
ATOM 646 N N . THR A 1 87 ? -10.955 5.891 7.805 1.00 90.88 87 THR A N 1
ATOM 647 C CA . THR A 1 87 ? -11.945 4.817 7.648 1.00 90.88 87 THR A CA 1
ATOM 648 C C . THR A 1 87 ? -11.321 3.489 7.217 1.00 90.88 87 THR A C 1
ATOM 650 O O . THR A 1 87 ? -12.022 2.474 7.254 1.00 90.88 87 THR A O 1
ATOM 653 N N . LEU A 1 88 ? -10.025 3.481 6.872 1.00 93.06 88 LEU A N 1
ATOM 654 C CA . LEU A 1 88 ? -9.317 2.325 6.336 1.00 93.06 88 LEU A CA 1
ATOM 655 C C . LEU A 1 88 ? -9.033 1.299 7.422 1.00 93.06 88 LEU A C 1
ATOM 657 O O . LEU A 1 88 ? -8.475 1.592 8.475 1.00 93.06 88 LEU A O 1
ATOM 661 N N . ARG A 1 89 ? -9.472 0.076 7.160 1.00 94.44 89 ARG A N 1
ATOM 662 C CA . ARG A 1 89 ? -9.526 -0.999 8.150 1.00 94.44 89 ARG A CA 1
ATOM 663 C C . ARG A 1 89 ? -8.931 -2.286 7.616 1.00 94.44 89 ARG A C 1
ATOM 665 O O . ARG A 1 89 ? -8.380 -3.044 8.398 1.00 94.44 89 ARG A O 1
ATOM 672 N N . ARG A 1 90 ? -8.971 -2.481 6.298 1.00 96.00 90 ARG A N 1
ATOM 673 C CA . ARG A 1 90 ? -8.224 -3.519 5.592 1.00 96.00 90 ARG A CA 1
ATOM 674 C C . ARG A 1 90 ? -7.358 -2.898 4.507 1.00 96.00 90 ARG A C 1
ATOM 676 O O . ARG A 1 90 ? -7.868 -2.159 3.668 1.00 96.00 90 ARG A O 1
ATOM 683 N N . LEU A 1 91 ? -6.074 -3.222 4.503 1.00 96.62 91 LEU A N 1
ATOM 684 C CA . LEU A 1 91 ? -5.120 -2.735 3.516 1.00 96.62 91 LEU A CA 1
ATOM 685 C C . LEU A 1 91 ? -4.310 -3.893 2.940 1.00 96.62 91 LEU A C 1
ATOM 687 O O . LEU A 1 91 ? -3.690 -4.648 3.684 1.00 96.62 91 LEU A O 1
ATOM 691 N N . ASP A 1 92 ? -4.282 -3.991 1.615 1.00 96.88 92 ASP A N 1
ATOM 692 C CA . ASP A 1 92 ? -3.446 -4.938 0.884 1.00 96.88 92 ASP A CA 1
ATOM 693 C C . ASP A 1 92 ? -2.396 -4.200 0.049 1.00 96.88 92 ASP A C 1
ATOM 695 O O . ASP A 1 92 ? -2.715 -3.457 -0.881 1.00 96.88 92 ASP A O 1
ATOM 699 N N . LEU A 1 93 ? -1.132 -4.388 0.427 1.00 95.50 93 LEU A N 1
ATOM 700 C CA . LEU A 1 93 ? 0.059 -3.845 -0.226 1.00 95.50 93 LEU A CA 1
ATOM 701 C C . LEU A 1 93 ? 0.970 -4.964 -0.761 1.00 95.50 93 LEU A C 1
ATOM 703 O O . LEU A 1 93 ? 2.129 -4.698 -1.095 1.00 95.50 93 LEU A O 1
ATOM 707 N N . GLY A 1 94 ? 0.473 -6.203 -0.820 1.00 92.94 94 GLY A N 1
ATOM 708 C CA . GLY A 1 94 ? 1.243 -7.377 -1.213 1.00 92.94 94 GLY A CA 1
ATOM 709 C C . GLY A 1 94 ? 1.676 -7.399 -2.683 1.00 92.94 94 GLY A C 1
ATOM 710 O O . GLY A 1 94 ? 1.466 -6.465 -3.463 1.00 92.94 94 GLY A O 1
ATOM 711 N N . GLY A 1 95 ? 2.294 -8.510 -3.070 1.00 92.88 95 GLY A N 1
ATOM 712 C CA . GLY A 1 95 ? 2.738 -8.768 -4.434 1.00 92.88 95 GLY A CA 1
ATOM 713 C C . GLY A 1 95 ? 3.952 -7.939 -4.854 1.00 92.88 95 GLY A C 1
ATOM 714 O O . GLY A 1 95 ? 4.862 -7.654 -4.073 1.00 92.88 95 GLY A O 1
ATOM 715 N N . ALA A 1 96 ? 3.992 -7.552 -6.126 1.00 90.31 96 ALA A N 1
ATOM 716 C CA . ALA A 1 96 ? 5.187 -7.022 -6.777 1.00 90.31 96 ALA A CA 1
ATOM 717 C C . ALA A 1 96 ? 5.540 -5.556 -6.446 1.00 90.31 96 ALA A C 1
ATOM 719 O O . ALA A 1 96 ? 6.488 -5.024 -7.027 1.00 90.31 96 ALA A O 1
ATOM 720 N N . ASN A 1 97 ? 4.850 -4.905 -5.499 1.00 91.62 97 ASN A N 1
ATOM 721 C CA . ASN A 1 97 ? 5.000 -3.470 -5.214 1.00 91.62 97 ASN A CA 1
ATOM 722 C C . ASN A 1 97 ? 6.445 -3.025 -4.940 1.00 91.62 97 ASN A C 1
ATOM 724 O O . ASN A 1 97 ? 6.850 -1.972 -5.416 1.00 91.62 97 ASN A O 1
ATOM 728 N N . LEU A 1 98 ? 7.246 -3.827 -4.230 1.00 91.69 98 LEU A N 1
ATOM 729 C CA . LEU A 1 98 ? 8.657 -3.517 -3.929 1.00 91.69 98 LEU A CA 1
ATOM 730 C C . LEU A 1 98 ? 9.649 -4.464 -4.620 1.00 91.69 98 LEU A C 1
ATOM 732 O O . LEU A 1 98 ? 10.860 -4.353 -4.422 1.00 91.69 98 LEU A O 1
ATOM 736 N N . LEU A 1 99 ? 9.169 -5.404 -5.434 1.00 89.06 99 LEU A N 1
ATOM 737 C CA . LEU A 1 99 ? 9.933 -6.578 -5.862 1.00 89.06 99 LEU A CA 1
ATOM 738 C C . LEU A 1 99 ? 11.179 -6.238 -6.697 1.00 89.06 99 LEU A C 1
ATOM 740 O O . LEU A 1 99 ? 12.206 -6.907 -6.569 1.00 89.06 99 LEU A O 1
ATOM 744 N N . ALA A 1 100 ? 11.138 -5.189 -7.520 1.00 88.50 100 ALA A N 1
ATOM 745 C CA . ALA A 1 100 ? 12.312 -4.750 -8.276 1.00 88.50 100 ALA A CA 1
ATOM 746 C C . ALA A 1 100 ? 13.391 -4.134 -7.372 1.00 88.50 100 ALA A C 1
ATOM 748 O O . ALA A 1 100 ? 14.574 -4.456 -7.511 1.00 88.50 100 ALA A O 1
ATOM 749 N N . LEU A 1 101 ? 12.991 -3.311 -6.393 1.00 88.75 101 LEU A N 1
ATOM 750 C CA . LEU A 1 101 ? 13.914 -2.746 -5.405 1.00 88.75 101 LEU A CA 1
ATOM 751 C C . LEU A 1 101 ? 14.572 -3.845 -4.572 1.00 88.75 101 LEU A C 1
ATOM 753 O O . LEU A 1 101 ? 15.766 -3.766 -4.297 1.00 88.75 101 LEU A O 1
ATOM 757 N N . ARG A 1 102 ? 13.817 -4.900 -4.248 1.00 86.06 102 ARG A N 1
ATOM 758 C CA . ARG A 1 102 ? 14.315 -6.095 -3.552 1.00 86.06 102 ARG A CA 1
ATOM 759 C C . ARG A 1 102 ? 15.365 -6.877 -4.323 1.00 86.06 102 ARG A C 1
ATOM 761 O O . ARG A 1 102 ? 16.292 -7.393 -3.712 1.00 86.06 102 ARG A O 1
ATOM 768 N N . ARG A 1 103 ? 15.207 -7.005 -5.640 1.00 87.00 103 ARG A N 1
ATOM 769 C CA . ARG A 1 103 ? 16.159 -7.731 -6.499 1.00 87.00 103 ARG A CA 1
ATOM 770 C C . ARG A 1 103 ? 17.418 -6.920 -6.805 1.00 87.00 103 ARG A C 1
ATOM 772 O O . ARG A 1 103 ? 18.396 -7.480 -7.292 1.00 87.00 103 ARG A O 1
ATOM 779 N N . SER A 1 104 ? 17.399 -5.616 -6.547 1.00 86.50 104 SER A N 1
ATOM 780 C CA . SER A 1 104 ? 18.550 -4.746 -6.763 1.00 86.50 104 SER A CA 1
ATOM 781 C C . SER A 1 104 ? 19.627 -4.969 -5.702 1.00 86.50 104 SER A C 1
ATOM 783 O O . SER A 1 104 ? 19.347 -4.976 -4.508 1.00 86.50 104 SER A O 1
ATOM 785 N N . SER A 1 105 ? 20.886 -5.055 -6.132 1.00 83.50 105 SER A N 1
ATOM 786 C CA . SER A 1 105 ? 22.057 -5.118 -5.246 1.00 83.50 105 SER A CA 1
ATOM 787 C C . SER A 1 105 ? 22.486 -3.750 -4.696 1.00 83.50 105 SER A C 1
ATOM 789 O O . SER A 1 105 ? 23.443 -3.658 -3.927 1.00 83.50 105 SER A O 1
ATOM 791 N N . LYS A 1 106 ? 21.807 -2.661 -5.086 1.00 88.38 106 LYS A N 1
ATOM 792 C CA . LYS A 1 106 ? 22.153 -1.305 -4.646 1.00 88.38 106 LYS A CA 1
ATOM 793 C C . LYS A 1 106 ? 21.703 -1.073 -3.205 1.00 88.38 106 LYS A C 1
ATOM 795 O O . LYS A 1 106 ? 20.506 -1.068 -2.922 1.00 88.38 106 LYS A O 1
ATOM 800 N N . GLN A 1 107 ? 22.648 -0.727 -2.331 1.00 87.06 107 GLN A N 1
ATOM 801 C CA . GLN A 1 107 ? 22.373 -0.395 -0.927 1.00 87.06 107 GLN A CA 1
ATOM 802 C C . GLN A 1 107 ? 21.305 0.703 -0.763 1.00 87.06 107 GLN A C 1
ATOM 804 O O . GLN A 1 107 ? 20.484 0.642 0.149 1.00 87.06 107 GLN A O 1
ATOM 809 N N . ALA A 1 108 ? 21.267 1.680 -1.675 1.00 89.38 108 ALA A N 1
ATOM 810 C CA . ALA A 1 108 ? 20.246 2.726 -1.679 1.00 89.38 108 ALA A CA 1
ATOM 811 C C . ALA A 1 108 ? 18.818 2.163 -1.829 1.00 89.38 108 ALA A C 1
ATOM 813 O O . ALA A 1 108 ? 17.906 2.623 -1.150 1.00 89.38 108 ALA A O 1
ATOM 814 N N . HIS A 1 109 ? 18.615 1.135 -2.662 1.00 90.81 109 HIS A N 1
ATOM 815 C CA . HIS A 1 109 ? 17.294 0.524 -2.852 1.00 90.81 109 HIS A CA 1
ATOM 816 C C . HIS A 1 109 ? 16.865 -0.258 -1.605 1.00 90.81 109 HIS A C 1
ATOM 818 O O . HIS A 1 109 ? 15.713 -0.166 -1.185 1.00 90.81 109 HIS A O 1
ATOM 824 N N . ALA A 1 110 ? 17.802 -0.956 -0.957 1.00 88.44 110 ALA A N 1
ATOM 825 C CA . ALA A 1 110 ? 17.554 -1.621 0.320 1.00 88.44 110 ALA A CA 1
ATOM 826 C C . ALA A 1 110 ? 17.137 -0.618 1.414 1.00 88.44 110 ALA A C 1
ATOM 828 O O . ALA A 1 110 ? 16.213 -0.890 2.182 1.00 88.44 110 ALA A O 1
ATOM 829 N N . ALA A 1 111 ? 17.765 0.563 1.451 1.00 90.50 111 ALA A N 1
ATOM 830 C CA . ALA A 1 111 ? 17.395 1.634 2.375 1.00 90.50 111 ALA A CA 1
ATOM 831 C C . ALA A 1 111 ? 15.976 2.172 2.109 1.00 90.50 111 ALA A C 1
ATOM 833 O O . ALA A 1 111 ? 15.212 2.361 3.056 1.00 90.50 111 ALA A O 1
ATOM 834 N N . VAL A 1 112 ? 15.592 2.352 0.838 1.00 92.12 112 VAL A N 1
ATOM 835 C CA . VAL A 1 112 ? 14.225 2.753 0.453 1.00 92.12 112 VAL A CA 1
ATOM 836 C C . VAL A 1 112 ? 13.200 1.715 0.901 1.00 92.12 112 VAL A C 1
ATOM 838 O O . VAL A 1 112 ? 12.179 2.085 1.478 1.00 92.12 112 VAL A O 1
ATOM 841 N N . VAL A 1 113 ? 13.475 0.421 0.712 1.00 92.44 113 VAL A N 1
ATOM 842 C CA . VAL A 1 113 ? 12.587 -0.655 1.180 1.00 92.44 113 VAL A CA 1
ATOM 843 C C . VAL A 1 113 ? 12.433 -0.607 2.700 1.00 92.44 113 VAL A C 1
ATOM 845 O O . VAL A 1 113 ? 11.308 -0.572 3.185 1.00 92.44 113 VAL A O 1
ATOM 848 N N . SER A 1 114 ? 13.533 -0.543 3.459 1.00 92.00 114 SER A N 1
ATOM 849 C CA . SER A 1 114 ? 13.472 -0.449 4.928 1.00 92.00 114 SER A CA 1
ATOM 850 C C . SER A 1 114 ? 12.660 0.754 5.403 1.00 92.00 114 SER A C 1
ATOM 852 O O . SER A 1 114 ? 11.845 0.625 6.313 1.00 92.00 114 SER A O 1
ATOM 854 N N . LYS A 1 115 ? 12.857 1.916 4.772 1.00 93.44 115 LYS A N 1
ATOM 855 C CA . LYS A 1 115 ? 12.110 3.133 5.093 1.00 93.44 115 LYS A CA 1
ATOM 856 C C . LYS A 1 115 ? 10.621 2.996 4.755 1.00 93.44 115 LYS A C 1
ATOM 858 O O . LYS A 1 115 ? 9.788 3.347 5.575 1.00 93.44 115 LYS A O 1
ATOM 863 N N . THR A 1 116 ? 10.287 2.386 3.620 1.00 94.12 116 THR A N 1
ATOM 864 C CA . THR A 1 116 ? 8.888 2.119 3.244 1.00 94.12 116 THR A CA 1
ATOM 865 C C . THR A 1 116 ? 8.205 1.204 4.259 1.00 94.12 116 THR A C 1
ATOM 867 O O . THR A 1 116 ? 7.081 1.471 4.661 1.00 94.12 116 THR A O 1
ATOM 870 N N . ILE A 1 117 ? 8.889 0.157 4.736 1.00 93.44 117 ILE A N 1
ATOM 871 C CA . ILE A 1 117 ? 8.339 -0.730 5.772 1.00 93.44 117 ILE A CA 1
ATOM 872 C C . ILE A 1 117 ? 8.150 0.003 7.103 1.00 93.44 117 ILE A C 1
ATOM 874 O O . ILE A 1 117 ? 7.133 -0.201 7.757 1.00 93.44 117 ILE A O 1
ATOM 878 N N . LEU A 1 118 ? 9.069 0.894 7.485 1.00 93.00 118 LEU A N 1
ATOM 879 C CA . LEU A 1 118 ? 8.883 1.776 8.644 1.00 93.00 118 LEU A CA 1
ATOM 880 C C . LEU A 1 118 ? 7.639 2.663 8.505 1.00 93.00 118 LEU A C 1
ATOM 882 O O . LEU A 1 118 ? 6.908 2.837 9.476 1.00 93.00 118 LEU A O 1
ATOM 886 N N . ASP A 1 119 ? 7.378 3.205 7.318 1.00 93.31 119 ASP A N 1
ATOM 887 C CA . ASP A 1 119 ? 6.189 4.028 7.086 1.00 93.31 119 ASP A CA 1
ATOM 888 C C . ASP A 1 119 ? 4.904 3.181 7.077 1.00 93.31 119 ASP A C 1
ATOM 890 O O . ASP A 1 119 ? 3.890 3.608 7.622 1.00 93.31 119 ASP A O 1
ATOM 894 N N . VAL A 1 120 ? 4.956 1.935 6.587 1.00 93.69 120 VAL A N 1
ATOM 895 C CA . VAL A 1 120 ? 3.845 0.972 6.716 1.00 93.69 120 VAL A CA 1
ATOM 896 C C . VAL A 1 120 ? 3.569 0.633 8.182 1.00 93.69 120 VAL A C 1
ATOM 898 O O . VAL A 1 120 ? 2.412 0.516 8.570 1.00 93.69 120 VAL A O 1
ATOM 901 N N . VAL A 1 121 ? 4.599 0.521 9.024 1.00 91.75 121 VAL A N 1
ATOM 902 C CA . VAL A 1 121 ? 4.421 0.297 10.468 1.00 91.75 121 VAL A CA 1
ATOM 903 C C . VAL A 1 121 ? 3.630 1.418 11.132 1.00 91.75 121 VAL A C 1
ATOM 905 O O . VAL A 1 121 ? 2.763 1.157 11.968 1.00 91.75 121 VAL A O 1
ATOM 908 N N . LYS A 1 122 ? 3.871 2.666 10.724 1.00 90.31 122 LYS A N 1
ATOM 909 C CA . LYS A 1 122 ? 3.105 3.815 11.220 1.00 90.31 122 LYS A CA 1
ATOM 910 C C . LYS A 1 122 ? 1.624 3.736 10.845 1.00 90.31 122 LYS A C 1
ATOM 912 O O . LYS A 1 122 ? 0.814 4.304 11.560 1.00 90.31 122 LYS A O 1
ATOM 917 N N . LEU A 1 123 ? 1.249 3.000 9.791 1.00 90.38 123 LEU A N 1
ATOM 918 C CA . LEU A 1 123 ? -0.161 2.818 9.421 1.00 90.38 123 LEU A CA 1
ATOM 919 C C . LEU A 1 123 ? -0.961 2.014 10.442 1.00 90.38 123 LEU A C 1
ATOM 921 O O . LEU A 1 123 ? -2.182 2.097 10.410 1.00 90.38 123 LEU A O 1
ATOM 925 N N . PHE A 1 124 ? -0.322 1.226 11.307 1.00 87.75 124 PHE A N 1
ATOM 926 C CA . PHE A 1 124 ? -0.997 0.467 12.369 1.00 87.75 124 PHE A CA 1
ATOM 927 C C . PHE A 1 124 ? -0.472 0.792 13.777 1.00 87.75 124 PHE A C 1
ATOM 929 O O . PHE A 1 124 ? -0.860 0.144 14.746 1.00 87.75 124 PHE A O 1
ATOM 936 N N . SER A 1 125 ? 0.401 1.794 13.895 1.00 82.81 125 SER A N 1
ATOM 937 C CA . SER A 1 125 ? 0.831 2.368 15.177 1.00 82.81 125 SER A CA 1
ATOM 938 C C . SER A 1 125 ? -0.041 3.594 15.508 1.00 82.81 125 SER A C 1
ATOM 940 O O . SER A 1 125 ? -0.732 4.092 14.626 1.00 82.81 125 SER A O 1
ATOM 942 N N . ASP A 1 126 ? -0.027 4.080 16.753 1.00 71.69 126 ASP A N 1
ATOM 943 C CA . ASP A 1 126 ? -0.674 5.341 17.182 1.00 71.69 126 ASP A CA 1
ATOM 944 C C . ASP A 1 126 ? -2.189 5.475 16.900 1.00 71.69 126 ASP A C 1
ATOM 946 O O . ASP A 1 126 ? -2.611 6.256 16.050 1.00 71.69 126 ASP A O 1
ATOM 950 N N . ASP A 1 127 ? -3.027 4.743 17.647 1.00 75.56 127 ASP A N 1
ATOM 951 C CA . ASP A 1 127 ? -4.507 4.807 17.559 1.00 75.56 127 ASP A CA 1
ATOM 952 C C . ASP A 1 127 ? -5.054 4.635 16.125 1.00 75.56 127 ASP A C 1
ATOM 954 O O . ASP A 1 127 ? -6.090 5.179 15.731 1.00 75.56 127 ASP A O 1
ATOM 958 N N . SER A 1 128 ? -4.328 3.869 15.307 1.00 84.94 128 SER A N 1
ATOM 959 C CA . SER A 1 128 ? -4.754 3.573 13.949 1.00 84.94 128 SER A CA 1
ATOM 960 C C . SER A 1 128 ? -6.023 2.715 13.954 1.00 84.94 128 SER A C 1
ATOM 962 O O . SER A 1 128 ? -6.107 1.738 14.701 1.00 84.94 128 SER A O 1
ATOM 964 N N . PRO A 1 129 ? -6.997 2.989 13.070 1.00 89.88 129 PRO A N 1
ATOM 965 C CA . PRO A 1 129 ? -8.152 2.123 12.891 1.00 89.88 129 PRO A CA 1
ATOM 966 C C . PRO A 1 129 ? -7.797 0.780 12.229 1.00 89.88 129 PRO A C 1
ATOM 968 O O . PRO A 1 129 ? -8.623 -0.124 12.288 1.00 89.88 129 PRO A O 1
ATOM 971 N N . LEU A 1 130 ? -6.626 0.629 11.596 1.00 93.56 130 LEU A N 1
ATOM 972 C CA . LEU A 1 130 ? -6.309 -0.505 10.722 1.00 93.56 130 LEU A CA 1
ATOM 973 C C . LEU A 1 130 ? -6.380 -1.859 11.455 1.00 93.56 130 LEU A C 1
ATOM 975 O O . LEU A 1 130 ? -5.641 -2.111 12.399 1.00 93.56 130 LEU A O 1
ATOM 979 N N . GLU A 1 131 ? -7.251 -2.751 10.984 1.00 93.94 131 GLU A N 1
ATOM 980 C CA . GLU A 1 131 ? -7.493 -4.072 11.579 1.00 93.94 131 GLU A CA 1
ATOM 981 C C . GLU A 1 131 ? -6.802 -5.195 10.795 1.00 93.94 131 GLU A C 1
ATOM 983 O O . GLU A 1 131 ? -6.384 -6.190 11.383 1.00 93.94 131 GLU A O 1
ATOM 988 N N . GLU A 1 132 ? -6.663 -5.049 9.478 1.00 95.56 132 GLU A N 1
ATOM 989 C CA . GLU A 1 132 ? -6.097 -6.068 8.598 1.00 95.56 132 GLU A CA 1
ATOM 990 C C . GLU A 1 132 ? -5.022 -5.466 7.686 1.00 95.56 132 GLU A C 1
ATOM 992 O O . GLU A 1 132 ? -5.292 -4.531 6.927 1.00 95.56 132 GLU A O 1
ATOM 997 N N . LEU A 1 133 ? -3.814 -6.029 7.727 1.00 95.62 133 LEU A N 1
ATOM 998 C CA . LEU A 1 133 ? -2.704 -5.661 6.852 1.00 95.62 133 LEU A CA 1
ATOM 999 C C . LEU A 1 133 ? -2.216 -6.890 6.085 1.00 95.62 133 LEU A C 1
ATOM 1001 O O . LEU A 1 133 ? -1.833 -7.898 6.676 1.00 95.62 133 LEU A O 1
ATOM 1005 N N . ILE A 1 134 ? -2.197 -6.791 4.761 1.00 96.19 134 ILE A N 1
ATOM 1006 C CA . ILE A 1 134 ? -1.718 -7.843 3.869 1.00 96.19 134 ILE A CA 1
ATOM 1007 C C . ILE A 1 134 ? -0.467 -7.336 3.158 1.00 96.19 134 ILE A C 1
ATOM 1009 O O . ILE A 1 134 ? -0.477 -6.324 2.460 1.00 96.19 134 ILE A O 1
ATOM 1013 N N . LEU A 1 135 ? 0.626 -8.060 3.364 1.00 94.38 135 LEU A N 1
ATOM 1014 C CA . LEU A 1 135 ? 1.937 -7.857 2.758 1.00 94.38 135 LEU A CA 1
ATOM 1015 C C . LEU A 1 135 ? 2.450 -9.166 2.142 1.00 94.38 135 LEU A C 1
ATOM 1017 O O . LEU A 1 135 ? 3.661 -9.373 2.066 1.00 94.38 135 LEU A O 1
ATOM 1021 N N . SER A 1 136 ? 1.553 -10.069 1.729 1.00 93.62 136 SER A N 1
ATOM 1022 C CA . SER A 1 136 ? 1.926 -11.357 1.133 1.00 93.62 136 SER A CA 1
ATOM 1023 C C . SER A 1 136 ? 2.726 -11.183 -0.161 1.00 93.62 136 SER A C 1
ATOM 1025 O O . SER A 1 136 ? 2.622 -10.157 -0.831 1.00 93.62 136 SER A O 1
ATOM 1027 N N . ASP A 1 137 ? 3.524 -12.184 -0.533 1.00 91.94 137 ASP A N 1
ATOM 1028 C CA . ASP A 1 137 ? 4.199 -12.287 -1.844 1.00 91.94 137 ASP A CA 1
ATOM 1029 C C . ASP A 1 137 ? 5.173 -11.142 -2.188 1.00 91.94 137 ASP A C 1
ATOM 1031 O O . ASP A 1 137 ? 5.668 -11.045 -3.312 1.00 91.94 137 ASP A O 1
ATOM 1035 N N . ALA A 1 138 ? 5.512 -10.294 -1.215 1.00 89.12 138 ALA A N 1
ATOM 1036 C CA . ALA A 1 138 ? 6.372 -9.131 -1.412 1.00 89.12 138 ALA A CA 1
ATOM 1037 C C . ALA A 1 138 ? 7.878 -9.444 -1.282 1.00 89.12 138 ALA A C 1
ATOM 1039 O O . ALA A 1 138 ? 8.724 -8.577 -1.526 1.00 89.12 138 ALA A O 1
ATOM 1040 N N . ARG A 1 139 ? 8.234 -10.689 -0.916 1.00 88.94 139 ARG A N 1
ATOM 1041 C CA . ARG A 1 139 ? 9.620 -11.174 -0.741 1.00 88.94 139 ARG A CA 1
ATOM 1042 C C . ARG A 1 139 ? 10.478 -10.242 0.121 1.00 88.94 139 ARG A C 1
ATOM 1044 O O . ARG A 1 139 ? 11.640 -9.958 -0.191 1.00 88.94 139 ARG A O 1
ATOM 1051 N N . LEU A 1 140 ? 9.891 -9.733 1.210 1.00 87.75 140 LEU A N 1
ATOM 1052 C CA . LEU A 1 140 ? 10.471 -8.690 2.059 1.00 87.75 140 LEU A CA 1
ATOM 1053 C C . LEU A 1 140 ? 11.533 -9.180 3.066 1.00 87.75 140 LEU A C 1
ATOM 1055 O O . LEU A 1 140 ? 12.236 -8.369 3.677 1.00 87.75 140 LEU A O 1
ATOM 1059 N N . GLY A 1 141 ? 11.789 -10.479 3.166 1.00 87.31 141 GLY A N 1
ATOM 1060 C CA . GLY A 1 141 ? 12.893 -11.098 3.907 1.00 87.31 141 GLY A CA 1
ATOM 1061 C C . GLY A 1 141 ? 13.218 -10.407 5.244 1.00 87.31 141 GLY A C 1
ATOM 1062 O O . GLY A 1 141 ? 12.314 -10.152 6.041 1.00 87.31 141 GLY A O 1
ATOM 1063 N N . PRO A 1 142 ? 14.484 -10.022 5.497 1.00 85.38 142 PRO A N 1
ATOM 1064 C CA . PRO A 1 142 ? 14.888 -9.434 6.778 1.00 85.38 142 PRO A CA 1
ATOM 1065 C C . PRO A 1 142 ? 14.336 -8.020 7.032 1.00 85.38 142 PRO A C 1
ATOM 1067 O O . PRO A 1 142 ? 14.341 -7.562 8.175 1.00 85.38 142 PRO A O 1
ATOM 1070 N N . HIS A 1 143 ? 13.829 -7.323 6.011 1.00 87.94 143 HIS A N 1
ATOM 1071 C CA . HIS A 1 143 ? 13.297 -5.964 6.169 1.00 87.94 143 HIS A CA 1
ATOM 1072 C C . HIS A 1 143 ? 11.972 -5.937 6.944 1.00 87.94 143 HIS A C 1
ATOM 1074 O O . HIS A 1 143 ? 11.640 -4.918 7.540 1.00 87.94 143 HIS A O 1
ATOM 1080 N N . LEU A 1 144 ? 11.251 -7.064 7.013 1.00 88.94 144 LEU A N 1
ATOM 1081 C CA . LEU A 1 144 ? 10.060 -7.197 7.860 1.00 88.94 144 LEU A CA 1
ATOM 1082 C C . LEU A 1 144 ? 10.372 -7.230 9.356 1.00 88.94 144 LEU A C 1
ATOM 1084 O O . LEU A 1 144 ? 9.457 -7.113 10.160 1.00 88.94 144 LEU A O 1
ATOM 1088 N N . SER A 1 145 ? 11.636 -7.371 9.754 1.00 86.88 145 SER A N 1
ATOM 1089 C CA . SER A 1 145 ? 12.026 -7.442 11.166 1.00 86.8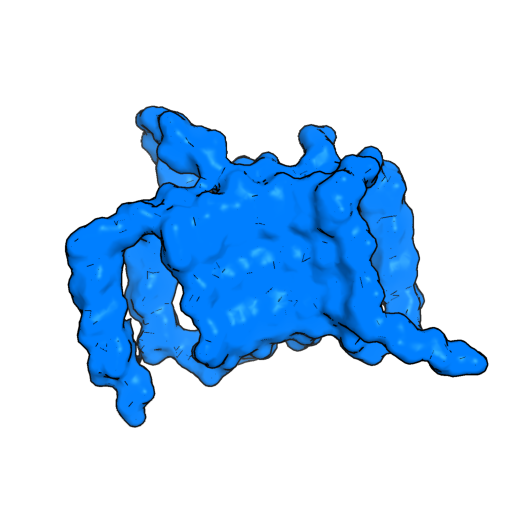8 145 SER A CA 1
ATOM 1090 C C . SER A 1 145 ? 11.531 -6.257 11.993 1.00 86.88 145 SER A C 1
ATOM 1092 O O . SER A 1 145 ? 11.085 -6.440 13.122 1.00 86.88 145 SER A O 1
ATOM 1094 N N . VAL A 1 146 ? 11.556 -5.060 11.406 1.00 88.12 146 VAL A N 1
ATOM 1095 C CA . VAL A 1 146 ? 11.043 -3.836 12.021 1.00 88.12 146 VAL A CA 1
ATOM 1096 C C . VAL A 1 146 ? 9.540 -3.940 12.252 1.00 88.12 146 VAL A C 1
ATOM 1098 O O . VAL A 1 146 ? 9.090 -3.680 13.360 1.00 88.12 146 VAL A O 1
ATOM 1101 N N . LEU A 1 147 ? 8.793 -4.383 11.236 1.00 89.00 147 LEU A N 1
ATOM 1102 C CA . LEU A 1 147 ? 7.351 -4.594 11.334 1.00 89.00 147 LEU A CA 1
ATOM 1103 C C . LEU A 1 147 ? 7.015 -5.616 12.412 1.00 89.00 147 LEU A C 1
ATOM 1105 O O . LEU A 1 147 ? 6.151 -5.369 13.239 1.00 89.00 147 LEU A O 1
ATOM 1109 N N . LEU A 1 148 ? 7.731 -6.738 12.447 1.00 87.56 148 LEU A N 1
ATOM 1110 C CA . LEU A 1 148 ? 7.500 -7.780 13.440 1.00 87.56 148 LEU A CA 1
ATOM 1111 C C . LEU A 1 148 ? 7.777 -7.292 14.867 1.00 87.56 148 LEU A C 1
ATOM 1113 O O . LEU A 1 148 ? 7.011 -7.599 15.773 1.00 87.56 148 LEU A O 1
ATOM 1117 N N . ASN A 1 149 ? 8.835 -6.508 15.077 1.00 85.88 149 ASN A N 1
ATOM 1118 C CA . ASN A 1 149 ? 9.172 -5.988 16.403 1.00 85.88 149 ASN A CA 1
ATOM 1119 C C . ASN A 1 149 ? 8.130 -4.997 16.947 1.00 85.88 149 ASN A C 1
ATOM 1121 O O . ASN A 1 149 ? 8.018 -4.863 18.163 1.00 85.88 149 ASN A O 1
ATOM 1125 N N . THR A 1 150 ? 7.375 -4.314 16.084 1.00 84.62 150 THR A N 1
ATOM 1126 C CA . THR A 1 150 ? 6.344 -3.354 16.506 1.00 84.62 150 THR A CA 1
ATOM 1127 C C . THR A 1 150 ? 4.964 -3.974 16.692 1.00 84.62 150 THR A C 1
ATOM 1129 O O . THR A 1 150 ? 4.099 -3.333 17.283 1.00 84.62 150 THR A O 1
ATOM 1132 N N . LEU A 1 151 ? 4.753 -5.232 16.285 1.00 81.88 151 LEU A N 1
ATOM 1133 C CA . LEU A 1 151 ? 3.474 -5.927 16.480 1.00 81.88 151 LEU A CA 1
ATOM 1134 C C . LEU A 1 151 ? 3.061 -6.034 17.949 1.00 81.88 151 LEU A C 1
ATOM 1136 O O . LEU A 1 151 ? 1.874 -5.986 18.237 1.00 81.88 151 LEU A O 1
ATOM 1140 N N . GLY A 1 152 ? 4.018 -6.119 18.879 1.00 75.00 152 GLY A N 1
ATOM 1141 C CA . GLY A 1 152 ? 3.714 -6.129 20.315 1.00 75.00 152 GLY A CA 1
ATOM 1142 C C . GLY A 1 152 ? 3.102 -4.820 20.836 1.00 75.00 152 GLY A C 1
ATOM 1143 O O . GLY A 1 152 ? 2.535 -4.811 21.920 1.00 75.00 152 GLY A O 1
ATOM 1144 N N . ALA A 1 153 ? 3.212 -3.725 20.079 1.00 75.38 153 ALA A N 1
ATOM 1145 C CA . ALA A 1 153 ? 2.629 -2.425 20.410 1.00 75.38 153 ALA A CA 1
ATOM 1146 C C . ALA A 1 153 ? 1.379 -2.095 19.570 1.00 75.38 153 ALA A C 1
ATOM 1148 O O . ALA A 1 153 ? 0.750 -1.062 19.796 1.00 75.38 153 ALA A O 1
ATOM 1149 N N . ALA A 1 154 ? 1.021 -2.939 18.597 1.00 76.31 154 ALA A N 1
ATOM 1150 C CA . ALA A 1 154 ? -0.149 -2.724 17.755 1.00 76.31 154 ALA A CA 1
ATOM 1151 C C . ALA A 1 154 ? -1.429 -2.985 18.563 1.00 76.31 154 ALA A C 1
ATOM 1153 O O . ALA A 1 154 ? -1.631 -4.076 19.089 1.00 76.31 154 ALA A O 1
ATOM 1154 N N . THR A 1 155 ? -2.305 -1.986 18.657 1.00 71.50 155 THR A N 1
ATOM 1155 C CA . THR A 1 155 ? -3.523 -2.064 19.483 1.00 71.50 155 THR A CA 1
ATOM 1156 C C . THR A 1 155 ? -4.764 -2.490 18.698 1.00 71.50 155 THR A C 1
ATOM 1158 O O . THR A 1 155 ? -5.698 -3.048 19.273 1.00 71.50 155 THR A O 1
ATOM 1161 N N . SER A 1 156 ? -4.792 -2.238 17.389 1.00 85.25 156 SER A N 1
ATOM 1162 C CA . SER A 1 156 ? -5.961 -2.441 16.522 1.00 85.25 156 SER A CA 1
ATOM 1163 C C . SER A 1 156 ? -5.800 -3.561 15.496 1.00 85.25 156 SER A C 1
ATOM 1165 O O . SER A 1 156 ? -6.807 -4.130 15.065 1.00 85.25 156 SER A O 1
ATOM 1167 N N . LEU A 1 157 ? -4.562 -3.910 15.133 1.00 89.75 157 LEU A N 1
ATOM 1168 C CA . LEU A 1 157 ? -4.271 -4.901 14.101 1.00 89.75 157 LEU A CA 1
ATOM 1169 C C . LEU A 1 157 ? -4.630 -6.315 14.586 1.00 89.75 157 LEU A C 1
ATOM 1171 O O . LEU A 1 157 ? -4.052 -6.830 15.539 1.00 89.75 157 LEU A O 1
ATOM 1175 N N . ARG A 1 158 ? -5.587 -6.954 13.912 1.00 89.50 158 ARG A N 1
ATOM 1176 C CA . ARG A 1 158 ? -6.112 -8.297 14.220 1.00 89.50 158 ARG A CA 1
ATOM 1177 C C . ARG A 1 158 ? -5.682 -9.350 13.211 1.00 89.50 158 ARG A C 1
ATOM 1179 O O . ARG A 1 158 ? -5.653 -10.533 13.536 1.00 89.50 158 ARG A O 1
ATOM 1186 N N . PHE A 1 159 ? -5.369 -8.927 11.991 1.00 91.88 159 PHE A N 1
ATOM 1187 C CA . PHE A 1 159 ? -4.947 -9.809 10.917 1.00 91.88 159 PHE A CA 1
ATOM 1188 C C . PHE A 1 159 ? -3.707 -9.245 10.231 1.00 91.88 159 PHE A C 1
ATOM 1190 O O . PHE A 1 159 ? -3.695 -8.101 9.775 1.00 91.88 159 PHE A O 1
ATOM 1197 N N . LEU A 1 160 ? -2.669 -10.070 10.142 1.00 92.06 160 LEU A N 1
ATOM 1198 C CA . LEU A 1 160 ? -1.448 -9.759 9.418 1.00 92.06 160 LEU A CA 1
ATOM 1199 C C . LEU A 1 160 ? -1.098 -10.934 8.511 1.00 92.06 160 LEU A C 1
ATOM 1201 O O . LEU A 1 160 ? -0.755 -12.012 8.996 1.00 92.06 160 LEU A O 1
ATOM 1205 N N . ASP A 1 161 ? -1.124 -10.703 7.203 1.00 92.44 161 ASP A N 1
ATOM 1206 C CA . ASP A 1 161 ? -0.637 -11.668 6.224 1.00 92.44 161 ASP A CA 1
ATOM 1207 C C . ASP A 1 161 ? 0.752 -11.261 5.725 1.00 92.44 161 ASP A C 1
ATOM 1209 O O . ASP A 1 161 ? 0.929 -10.256 5.039 1.00 92.44 161 ASP A O 1
ATOM 1213 N N . ILE A 1 162 ? 1.748 -12.066 6.086 1.00 91.44 162 ILE A N 1
ATOM 1214 C CA . ILE A 1 162 ? 3.149 -11.946 5.659 1.00 91.44 162 ILE A CA 1
ATOM 1215 C C . ILE A 1 162 ? 3.622 -13.218 4.947 1.00 91.44 162 ILE A C 1
ATOM 1217 O O . ILE A 1 162 ? 4.824 -13.497 4.900 1.00 91.44 162 ILE A O 1
ATOM 1221 N N . SER A 1 163 ? 2.697 -14.000 4.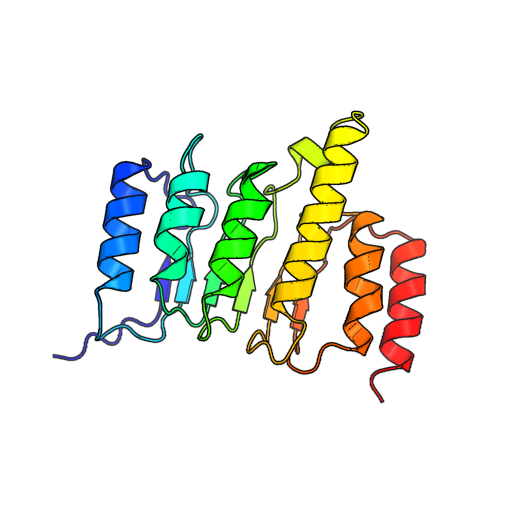387 1.00 88.81 163 SER A N 1
ATOM 1222 C CA . SER A 1 163 ? 3.016 -15.200 3.611 1.00 88.81 163 SER A CA 1
ATOM 1223 C C . SER A 1 163 ? 3.930 -14.882 2.416 1.00 88.81 163 SER A C 1
ATOM 1225 O O . SER A 1 163 ? 3.966 -13.762 1.908 1.00 88.81 163 SER A O 1
ATOM 1227 N N . ASN A 1 164 ? 4.751 -15.851 1.996 1.00 89.25 164 ASN A N 1
ATOM 1228 C CA . ASN A 1 164 ? 5.672 -15.718 0.854 1.00 89.25 164 ASN A CA 1
ATOM 1229 C C . ASN A 1 164 ? 6.629 -14.504 0.911 1.00 89.25 164 ASN A C 1
ATOM 1231 O O . ASN A 1 164 ? 6.976 -13.905 -0.109 1.00 89.25 164 ASN A O 1
ATOM 1235 N N . ASN A 1 165 ? 7.100 -14.154 2.113 1.00 89.62 165 ASN A N 1
ATOM 1236 C CA . ASN A 1 165 ? 8.086 -13.089 2.319 1.00 89.62 165 ASN A CA 1
ATOM 1237 C C . ASN A 1 165 ? 9.521 -13.561 2.567 1.00 89.62 165 ASN A C 1
ATOM 1239 O O . ASN A 1 165 ? 10.344 -12.743 2.952 1.00 89.62 165 ASN A O 1
ATOM 1243 N N . ASP A 1 166 ? 9.861 -14.834 2.372 1.00 86.38 166 ASP A N 1
ATOM 1244 C CA . ASP A 1 166 ? 11.243 -15.325 2.542 1.00 86.38 166 ASP A CA 1
ATOM 1245 C C . ASP A 1 166 ? 11.861 -14.985 3.922 1.00 86.38 166 ASP A C 1
ATOM 1247 O O . ASP A 1 166 ? 13.045 -14.676 4.050 1.00 86.38 166 ASP A O 1
ATOM 1251 N N . LEU A 1 167 ? 11.045 -15.013 4.982 1.00 81.62 167 LEU A N 1
ATOM 1252 C CA . LEU A 1 167 ? 11.434 -14.637 6.351 1.00 81.62 167 LEU A CA 1
ATOM 1253 C C . LEU A 1 167 ? 12.544 -15.522 6.952 1.00 81.62 167 LEU A C 1
ATOM 1255 O O . LEU A 1 167 ? 13.297 -15.080 7.827 1.00 81.62 167 LEU A O 1
ATOM 1259 N N . GLY A 1 168 ? 12.626 -16.776 6.500 1.00 81.31 168 GLY A N 1
ATOM 1260 C CA . GLY A 1 168 ? 13.588 -17.771 6.971 1.00 81.31 168 GLY A CA 1
ATOM 1261 C C . GLY A 1 168 ? 13.542 -18.021 8.485 1.00 81.31 168 GLY A C 1
ATOM 1262 O O . GLY A 1 168 ? 12.596 -17.659 9.188 1.00 81.31 168 GLY A O 1
ATOM 1263 N N . HIS A 1 169 ? 14.613 -18.621 9.011 1.00 79.88 169 HIS A N 1
ATOM 1264 C CA . HIS A 1 169 ? 14.756 -18.904 10.447 1.00 79.88 169 HIS A CA 1
ATOM 1265 C C . HIS A 1 169 ? 14.719 -17.641 11.320 1.00 79.88 169 HIS A C 1
ATOM 1267 O O . HIS A 1 169 ? 14.301 -17.687 12.476 1.00 79.88 169 HIS A O 1
ATOM 1273 N N . PHE A 1 170 ? 15.152 -16.503 10.772 1.00 75.00 170 PHE A N 1
ATOM 1274 C CA . PHE A 1 170 ? 15.200 -15.245 11.503 1.00 75.00 170 PHE A CA 1
ATOM 1275 C C . PHE A 1 170 ? 13.801 -14.699 11.803 1.00 75.00 170 PHE A C 1
ATOM 1277 O O . PHE A 1 170 ? 13.521 -14.366 12.955 1.00 75.00 170 PHE A O 1
ATOM 1284 N N . GLY A 1 171 ? 12.908 -14.656 10.808 1.00 76.25 171 GLY A N 1
ATOM 1285 C CA . GLY A 1 171 ? 11.535 -14.205 11.033 1.00 76.25 171 GLY A CA 1
ATOM 1286 C C . GLY A 1 171 ? 10.755 -15.142 11.954 1.00 76.25 171 GLY A C 1
ATOM 1287 O O . GLY A 1 171 ? 10.057 -14.655 12.838 1.00 76.25 171 GLY A O 1
ATOM 1288 N N . ALA A 1 172 ? 10.964 -16.462 11.853 1.00 78.81 172 ALA A N 1
ATOM 1289 C CA . ALA A 1 172 ? 10.369 -17.429 12.783 1.00 78.81 172 ALA A CA 1
ATOM 1290 C C . ALA A 1 172 ? 10.756 -17.145 14.249 1.00 78.81 172 ALA A C 1
ATOM 1292 O O . ALA A 1 172 ? 9.909 -17.174 15.139 1.00 78.81 172 ALA A O 1
ATOM 1293 N N . ARG A 1 173 ? 12.024 -16.788 14.496 1.00 80.69 173 ARG A N 1
ATOM 1294 C CA . ARG A 1 173 ? 12.527 -16.438 15.834 1.00 80.69 173 ARG A CA 1
ATOM 1295 C C . ARG A 1 173 ? 11.976 -15.114 16.371 1.00 80.69 173 ARG A C 1
ATOM 1297 O O . ARG A 1 173 ? 11.894 -14.938 17.584 1.00 80.69 173 ARG A O 1
ATOM 1304 N N . ILE A 1 174 ? 11.667 -14.147 15.507 1.00 78.06 174 ILE A N 1
ATOM 1305 C CA . ILE A 1 174 ? 11.030 -12.897 15.951 1.00 78.06 174 ILE A CA 1
ATOM 1306 C C . ILE A 1 174 ? 9.556 -13.154 16.256 1.00 78.06 174 ILE A C 1
ATOM 1308 O O . ILE A 1 174 ? 9.087 -12.761 17.321 1.00 78.06 174 ILE A O 1
ATOM 1312 N N . LEU A 1 175 ? 8.855 -13.880 15.383 1.00 76.12 175 LEU A N 1
ATOM 1313 C CA . LEU A 1 175 ? 7.452 -14.240 15.591 1.00 76.12 175 LEU A CA 1
ATOM 1314 C C . LEU A 1 175 ? 7.239 -14.980 16.917 1.00 76.12 175 LEU A C 1
ATOM 1316 O O . LEU A 1 175 ? 6.313 -14.635 17.644 1.00 76.12 175 LEU A O 1
ATOM 1320 N N . SER A 1 176 ? 8.141 -15.896 17.297 1.00 77.31 176 SER A N 1
ATOM 1321 C CA . SER A 1 176 ? 8.056 -16.597 18.587 1.00 77.31 176 SER A CA 1
ATOM 1322 C C . SER A 1 176 ? 8.171 -15.677 19.810 1.00 77.31 176 SER A C 1
ATOM 1324 O O . SER A 1 176 ? 7.722 -16.037 20.893 1.00 77.31 176 SER A O 1
ATOM 1326 N N . LYS A 1 177 ? 8.805 -14.505 19.669 1.00 69.81 177 LYS A N 1
ATOM 1327 C CA . LYS A 1 177 ? 8.895 -13.502 20.743 1.00 69.81 177 LYS A CA 1
ATOM 1328 C C . LYS A 1 177 ? 7.655 -12.620 20.798 1.00 69.81 177 LYS A C 1
ATOM 1330 O O . LYS A 1 177 ? 7.194 -12.295 21.882 1.00 69.81 177 LYS A O 1
ATOM 1335 N N . VAL A 1 178 ? 7.118 -12.251 19.638 1.00 65.75 178 VAL A N 1
ATOM 1336 C CA . VAL A 1 178 ? 5.916 -11.414 19.526 1.00 65.75 178 VAL A CA 1
ATOM 1337 C C . VAL A 1 178 ? 4.692 -12.153 20.058 1.00 65.75 178 VAL A C 1
ATOM 1339 O O . VAL A 1 178 ? 3.924 -11.581 20.822 1.00 65.75 178 VAL A O 1
ATOM 1342 N N . SER A 1 179 ? 4.546 -13.443 19.742 1.00 56.75 179 SER A N 1
ATOM 1343 C CA . SER A 1 179 ? 3.454 -14.267 20.277 1.00 56.75 179 SER A CA 1
ATOM 1344 C C . SER A 1 179 ? 3.484 -14.392 21.802 1.00 56.75 179 SER A C 1
ATOM 1346 O O . SER A 1 179 ? 2.447 -14.625 22.408 1.00 56.75 179 SER A O 1
ATOM 1348 N N . ALA A 1 180 ? 4.655 -14.235 22.428 1.00 51.47 180 ALA A N 1
ATOM 1349 C CA . ALA A 1 180 ? 4.801 -14.266 23.882 1.00 51.47 180 ALA A CA 1
ATOM 1350 C C . ALA A 1 180 ? 4.435 -12.933 24.566 1.00 51.47 180 ALA A C 1
ATOM 1352 O O . ALA A 1 180 ? 4.315 -12.903 25.784 1.00 51.47 180 ALA A O 1
ATOM 1353 N N . LEU A 1 181 ? 4.284 -11.842 23.805 1.00 46.69 181 LEU A N 1
ATOM 1354 C CA . LEU A 1 181 ? 3.928 -10.510 24.311 1.00 46.69 181 LEU A CA 1
ATOM 1355 C C . LEU A 1 181 ? 2.433 -10.187 24.155 1.00 46.69 181 LEU A C 1
ATOM 1357 O O . LEU A 1 181 ? 1.979 -9.186 24.692 1.00 46.69 181 LEU A O 1
ATOM 1361 N N . ALA A 1 182 ? 1.679 -11.009 23.419 1.00 44.84 182 ALA A N 1
ATOM 1362 C CA . ALA A 1 182 ? 0.263 -10.789 23.106 1.00 44.84 182 ALA A CA 1
ATOM 1363 C C . ALA A 1 182 ? -0.722 -11.379 24.146 1.00 44.84 182 ALA A C 1
ATOM 1365 O O . ALA A 1 182 ? -1.901 -11.554 23.838 1.00 44.84 182 ALA A O 1
ATOM 1366 N N . THR A 1 183 ? -0.244 -11.716 25.347 1.00 39.50 183 THR A N 1
ATOM 1367 C CA . THR A 1 183 ? -1.059 -12.110 26.517 1.00 39.50 183 THR A CA 1
ATOM 1368 C C . THR A 1 183 ? -1.321 -10.926 27.424 1.00 39.50 183 THR A C 1
ATOM 1370 O O . THR A 1 183 ? -2.473 -10.798 27.889 1.00 39.50 183 THR A O 1
#

pLDDT: mean 86.46, std 10.17, range [39.5, 96.88]

Sequence (183 aa):
MAVNLSHISFANTLLPPDLMKAMLLGLASNQQLKPFHLDISGTCEKTCSSVLEACLTGIQCRSLSLRDNNLETEMQGVVHALANIKTLRRLDLGGANLLALRRSSKQAHAAVVSKTILDVVKLFSDDSPLEELILSDARLGPHLSVLLNTLGAATSLRFLDISNNDLGHFGARILSKVSALAT

InterPro domains:
  IPR032675 Leucine-rich repeat domain superfamily [G3DSA:3.80.10.10] (1-182)
  IPR051279 Protein Phosphatase 1 Regulatory and Actin Interaction Protein [PTHR24112] (4-178)

Organism: Oesophagostomum dentatum (NCBI:txid61180)